Protein AF-A0A9E3V4M7-F1 (afdb_monomer)

Radius of gyration: 18.05 Å; Cα contacts (8 Å, |Δi|>4): 66; chains: 1; bounding box: 43×24×49 Å

Structure (mmCIF, N/CA/C/O backbone):
data_AF-A0A9E3V4M7-F1
#
_entry.id   AF-A0A9E3V4M7-F1
#
loop_
_atom_site.group_PDB
_atom_site.id
_atom_site.type_symbol
_atom_site.label_atom_id
_atom_site.label_alt_id
_atom_site.label_comp_id
_atom_site.label_asym_id
_atom_site.label_entity_id
_atom_site.label_seq_id
_atom_site.pdbx_PDB_ins_code
_atom_site.Cartn_x
_atom_site.Cartn_y
_atom_site.Cartn_z
_atom_site.occupancy
_atom_site.B_iso_or_equiv
_atom_site.auth_seq_id
_atom_site.auth_comp_id
_atom_site.auth_asym_id
_atom_site.auth_atom_id
_atom_site.pdbx_PDB_model_num
ATOM 1 N N . MET A 1 1 ? 21.689 5.015 -32.606 1.00 58.09 1 MET A N 1
ATOM 2 C CA . MET A 1 1 ? 21.468 4.475 -31.244 1.00 58.09 1 MET A CA 1
ATOM 3 C C . MET A 1 1 ? 20.623 3.215 -31.368 1.00 58.09 1 MET A C 1
ATOM 5 O O . MET A 1 1 ? 19.571 3.295 -31.985 1.00 58.09 1 MET A O 1
ATOM 9 N N . ARG A 1 2 ? 21.084 2.053 -30.882 1.00 55.09 2 ARG A N 1
ATOM 10 C CA . ARG A 1 2 ? 20.230 0.852 -30.811 1.00 55.09 2 ARG A CA 1
ATOM 11 C C . ARG A 1 2 ? 19.231 1.041 -29.664 1.00 55.09 2 ARG A C 1
ATOM 13 O O . ARG A 1 2 ? 19.672 1.486 -28.603 1.00 55.09 2 ARG A O 1
ATOM 20 N N . PRO A 1 3 ? 17.936 0.743 -29.851 1.00 61.34 3 PRO A N 1
ATOM 21 C CA . PRO A 1 3 ? 16.990 0.803 -28.750 1.00 61.34 3 PRO A CA 1
ATOM 22 C C . PRO A 1 3 ? 17.436 -0.172 -27.647 1.00 61.34 3 PRO A C 1
ATOM 24 O O . PRO A 1 3 ? 17.966 -1.246 -27.959 1.00 61.34 3 PRO A O 1
ATOM 27 N N . PRO A 1 4 ? 17.289 0.199 -26.365 1.00 68.00 4 PRO A N 1
ATOM 28 C CA . PRO A 1 4 ? 17.525 -0.732 -25.272 1.00 68.00 4 PRO A CA 1
ATOM 29 C C . PRO A 1 4 ? 16.623 -1.960 -25.431 1.00 68.00 4 PRO A C 1
ATOM 31 O O . PRO A 1 4 ? 15.502 -1.852 -25.922 1.00 68.00 4 PRO A O 1
ATOM 34 N N . SER A 1 5 ? 17.106 -3.128 -25.008 1.00 80.69 5 SER A N 1
ATOM 35 C CA . SER A 1 5 ? 16.289 -4.342 -25.002 1.00 80.69 5 SER A CA 1
ATOM 36 C C . SER A 1 5 ? 15.063 -4.163 -24.099 1.00 80.69 5 SER A C 1
ATOM 38 O O . SER A 1 5 ? 15.150 -3.511 -23.057 1.00 80.69 5 SER A O 1
ATOM 40 N N . ASP A 1 6 ? 13.932 -4.781 -24.450 1.00 81.12 6 ASP A N 1
ATOM 41 C CA . ASP A 1 6 ? 12.657 -4.640 -23.721 1.00 81.12 6 ASP A CA 1
ATOM 42 C C . ASP A 1 6 ? 12.787 -4.897 -22.212 1.00 81.12 6 ASP A C 1
ATOM 44 O O . ASP A 1 6 ? 12.135 -4.256 -21.389 1.00 81.12 6 ASP A O 1
ATOM 48 N N . ARG A 1 7 ? 13.685 -5.813 -21.829 1.00 85.00 7 ARG A N 1
ATOM 49 C CA . ARG A 1 7 ? 13.985 -6.121 -20.423 1.00 85.00 7 ARG A CA 1
ATOM 50 C C . ARG A 1 7 ? 14.663 -4.956 -19.706 1.00 85.00 7 ARG A C 1
ATOM 52 O O . ARG A 1 7 ? 14.332 -4.682 -18.557 1.00 85.00 7 ARG A O 1
ATOM 59 N N . PHE A 1 8 ? 15.596 -4.280 -20.374 1.00 88.06 8 PHE A N 1
ATOM 60 C CA . PHE A 1 8 ? 16.260 -3.101 -19.827 1.00 88.06 8 PHE A CA 1
ATOM 61 C C . PHE A 1 8 ? 15.279 -1.936 -19.693 1.00 88.06 8 PHE A C 1
ATOM 63 O O . PHE A 1 8 ? 15.249 -1.283 -18.653 1.00 88.06 8 PHE A O 1
ATOM 70 N N . ALA A 1 9 ? 14.428 -1.719 -20.701 1.00 85.94 9 ALA A N 1
ATOM 71 C CA . ALA A 1 9 ? 13.386 -0.698 -20.645 1.00 85.94 9 ALA A CA 1
ATOM 72 C C . ALA A 1 9 ? 12.411 -0.944 -19.479 1.00 85.94 9 ALA A C 1
ATOM 74 O O . ALA A 1 9 ? 12.156 -0.036 -18.691 1.00 85.94 9 ALA A O 1
ATOM 75 N N . LEU A 1 10 ? 11.934 -2.182 -19.297 1.00 86.50 10 LEU A N 1
ATOM 76 C CA . LEU A 1 10 ? 11.067 -2.540 -18.170 1.00 86.50 10 LEU A CA 1
ATOM 77 C C . LEU A 1 10 ? 11.760 -2.343 -16.815 1.00 86.50 10 LEU A C 1
ATOM 79 O O . LEU A 1 10 ? 11.162 -1.786 -15.896 1.00 86.50 10 LEU A O 1
ATOM 83 N N . ALA A 1 11 ? 13.018 -2.772 -16.685 1.00 88.75 11 ALA A N 1
ATOM 84 C CA . ALA A 1 11 ? 13.789 -2.580 -15.459 1.00 88.75 11 ALA A CA 1
ATOM 85 C C . ALA A 1 11 ? 13.967 -1.089 -15.128 1.00 88.75 11 ALA A C 1
ATOM 87 O O . ALA A 1 11 ? 13.795 -0.698 -13.975 1.00 88.75 11 ALA A O 1
ATOM 88 N N . ALA A 1 12 ? 14.233 -0.250 -16.134 1.00 90.44 12 ALA A N 1
ATOM 89 C CA . ALA A 1 12 ? 14.326 1.197 -15.966 1.00 90.44 12 ALA A CA 1
ATOM 90 C C . ALA A 1 12 ? 12.990 1.811 -15.517 1.00 90.44 12 ALA A C 1
ATOM 92 O O . ALA A 1 12 ? 12.975 2.633 -14.604 1.00 90.44 12 ALA A O 1
ATOM 93 N N . VAL A 1 13 ? 11.863 1.376 -16.092 1.00 89.75 13 VAL A N 1
ATOM 94 C CA . VAL A 1 13 ? 10.522 1.832 -15.683 1.00 89.75 13 VAL A CA 1
ATOM 95 C C . VAL A 1 13 ? 10.202 1.409 -14.248 1.00 89.75 13 VAL A C 1
ATOM 97 O O . VAL A 1 13 ? 9.688 2.215 -13.476 1.00 89.75 13 VAL A O 1
ATOM 100 N N . LEU A 1 14 ? 10.534 0.177 -13.854 1.00 89.56 14 LEU A N 1
ATOM 101 C CA . LEU A 1 14 ? 10.349 -0.296 -12.479 1.00 89.56 14 LEU A CA 1
ATOM 102 C C . LEU A 1 14 ? 11.219 0.486 -11.490 1.00 89.56 14 LEU A C 1
ATOM 104 O O . LEU A 1 14 ? 10.720 0.927 -10.456 1.00 89.56 14 LEU A O 1
ATOM 108 N N . ALA A 1 15 ? 12.494 0.704 -11.819 1.00 91.12 15 ALA A N 1
ATOM 109 C CA . ALA A 1 15 ? 13.405 1.497 -10.999 1.00 91.12 15 ALA A CA 1
ATOM 110 C C . ALA A 1 15 ? 12.907 2.941 -10.844 1.00 91.12 15 ALA A C 1
ATOM 112 O O . ALA A 1 15 ? 12.874 3.466 -9.732 1.00 91.12 15 ALA A O 1
ATOM 113 N N . LEU A 1 16 ? 12.440 3.557 -11.934 1.00 92.12 16 LEU A N 1
ATOM 114 C CA . LEU A 1 16 ? 11.844 4.889 -11.909 1.00 92.12 16 LEU 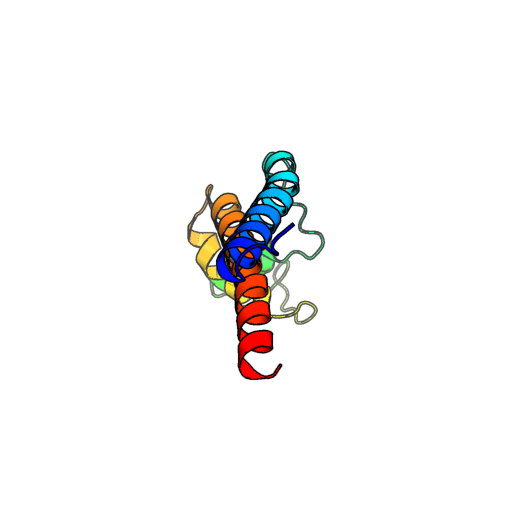A CA 1
ATOM 115 C C . LEU A 1 16 ? 10.566 4.923 -11.060 1.00 92.12 16 LEU A C 1
ATOM 117 O O . LEU A 1 16 ? 10.390 5.840 -10.264 1.00 92.12 16 LEU A O 1
ATOM 121 N N . ALA A 1 17 ? 9.695 3.917 -11.173 1.00 89.38 17 ALA A N 1
ATOM 122 C CA . ALA A 1 17 ? 8.469 3.823 -10.381 1.00 89.38 17 ALA A CA 1
ATOM 123 C C . ALA A 1 17 ? 8.748 3.664 -8.876 1.00 89.38 17 ALA A C 1
ATOM 125 O O . ALA A 1 17 ? 8.015 4.225 -8.059 1.00 89.38 17 ALA A O 1
ATOM 126 N N . ILE A 1 18 ? 9.801 2.925 -8.505 1.00 90.25 18 ILE A N 1
ATOM 127 C CA . ILE A 1 18 ? 10.290 2.832 -7.121 1.00 90.25 18 ILE A CA 1
ATOM 128 C C . ILE A 1 18 ? 10.811 4.194 -6.667 1.00 90.25 18 ILE A C 1
ATOM 130 O O . ILE A 1 18 ? 10.367 4.701 -5.639 1.00 90.25 18 ILE A O 1
ATOM 134 N N . ALA A 1 19 ? 11.717 4.802 -7.436 1.00 91.75 19 ALA A N 1
ATOM 135 C CA . ALA A 1 19 ? 12.341 6.074 -7.089 1.00 91.75 19 ALA A CA 1
ATOM 136 C C . ALA A 1 19 ? 11.302 7.189 -6.911 1.00 91.75 19 ALA A C 1
ATOM 138 O O . ALA A 1 19 ? 11.325 7.891 -5.903 1.00 91.75 19 ALA A O 1
ATOM 139 N N . ALA A 1 20 ? 10.341 7.300 -7.832 1.00 89.44 20 ALA A N 1
ATOM 140 C CA . ALA A 1 20 ? 9.253 8.270 -7.757 1.00 89.44 20 ALA A CA 1
ATOM 141 C C . ALA A 1 20 ? 8.390 8.074 -6.501 1.00 89.44 20 ALA A C 1
ATOM 143 O O . ALA A 1 20 ? 8.039 9.046 -5.834 1.00 89.44 20 ALA A O 1
ATOM 144 N N . ARG A 1 21 ? 8.081 6.823 -6.131 1.00 89.25 21 ARG A N 1
ATOM 145 C CA . ARG A 1 21 ? 7.332 6.528 -4.901 1.00 89.25 21 ARG A CA 1
ATOM 146 C C . ARG A 1 21 ? 8.128 6.878 -3.652 1.00 89.25 21 ARG A C 1
ATOM 148 O O . ARG A 1 21 ? 7.610 7.574 -2.784 1.00 89.25 21 ARG A O 1
ATOM 155 N N . LEU A 1 22 ? 9.388 6.457 -3.575 1.00 88.38 22 LEU A N 1
ATOM 156 C CA . LEU A 1 22 ? 10.253 6.761 -2.435 1.00 88.38 22 LEU A CA 1
ATOM 157 C C . LEU A 1 22 ? 10.463 8.270 -2.263 1.00 88.38 22 LEU A C 1
ATOM 159 O O . LEU A 1 22 ? 10.429 8.751 -1.133 1.00 88.38 22 LEU A O 1
ATOM 163 N N . ALA A 1 23 ? 10.593 9.023 -3.359 1.00 89.50 23 ALA A N 1
ATOM 164 C CA . ALA A 1 23 ? 10.728 10.478 -3.327 1.00 89.50 23 ALA A CA 1
ATOM 165 C C . ALA A 1 23 ? 9.531 11.179 -2.658 1.00 89.50 23 ALA A C 1
ATOM 167 O O . ALA A 1 23 ? 9.712 12.210 -2.017 1.00 89.50 23 ALA A O 1
ATOM 168 N N . VAL A 1 24 ? 8.325 10.610 -2.759 1.00 86.81 24 VAL A N 1
ATOM 169 C CA . VAL A 1 24 ? 7.121 11.118 -2.079 1.00 86.81 24 VAL A CA 1
ATOM 170 C C . VAL A 1 24 ? 6.999 10.560 -0.658 1.00 86.81 24 VAL A C 1
ATOM 172 O O . VAL A 1 24 ? 6.653 11.285 0.274 1.00 86.81 24 VAL A O 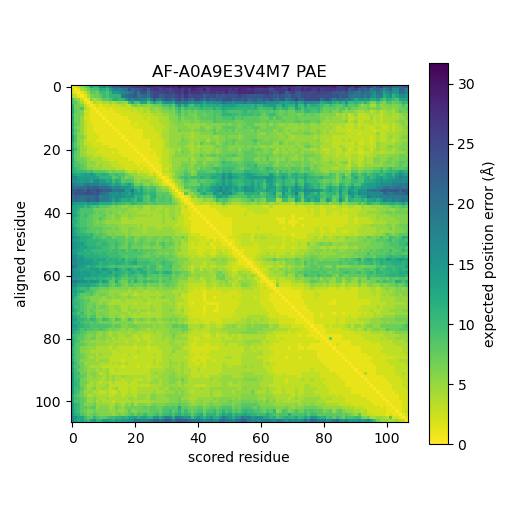1
ATOM 175 N N . MET A 1 25 ? 7.288 9.271 -0.473 1.00 84.75 25 MET A N 1
ATOM 176 C CA . MET A 1 25 ? 7.051 8.559 0.787 1.00 84.75 25 MET A CA 1
ATOM 177 C C . MET A 1 25 ? 8.064 8.923 1.875 1.00 84.75 25 MET A C 1
ATOM 179 O O . MET A 1 25 ? 7.674 9.063 3.030 1.00 84.75 25 MET A O 1
ATOM 183 N N . VAL A 1 26 ? 9.345 9.105 1.535 1.00 85.56 26 VAL A N 1
ATOM 184 C CA . VAL A 1 26 ? 10.405 9.401 2.517 1.00 85.56 26 VAL A CA 1
ATOM 185 C C . VAL A 1 26 ? 10.163 10.737 3.236 1.00 85.56 26 VAL A C 1
ATOM 187 O O . VAL A 1 26 ? 10.161 10.737 4.467 1.00 85.56 26 VAL A O 1
ATOM 190 N N . PRO A 1 27 ? 9.864 11.857 2.545 1.00 85.00 27 PRO A N 1
ATOM 191 C CA . PRO A 1 27 ? 9.508 13.108 3.220 1.00 85.00 27 PRO A CA 1
ATOM 192 C C . PRO A 1 27 ? 8.209 13.024 4.037 1.00 85.00 27 PRO A C 1
ATOM 194 O O . PRO A 1 27 ? 8.029 13.776 4.995 1.00 85.00 27 PRO A O 1
ATOM 197 N N . ALA A 1 28 ? 7.289 12.132 3.658 1.00 79.56 28 ALA A N 1
ATOM 198 C CA . ALA A 1 28 ? 6.009 11.947 4.335 1.00 79.56 28 ALA A CA 1
ATOM 199 C C . ALA A 1 28 ? 6.089 11.019 5.562 1.00 79.56 28 ALA A C 1
ATOM 201 O O . ALA A 1 28 ? 5.229 11.108 6.433 1.00 79.56 28 ALA A O 1
ATOM 202 N N . ALA A 1 29 ? 7.118 10.171 5.671 1.00 73.81 29 ALA A N 1
ATOM 203 C CA . ALA A 1 29 ? 7.225 9.130 6.698 1.00 73.81 29 ALA A CA 1
ATOM 204 C C . ALA A 1 29 ? 7.280 9.658 8.146 1.00 73.81 29 ALA A C 1
ATOM 206 O O . ALA A 1 29 ? 6.924 8.934 9.072 1.00 73.81 29 ALA A O 1
ATOM 207 N N . GLY A 1 30 ? 7.715 10.907 8.348 1.00 67.81 30 GLY A N 1
ATOM 208 C CA . GLY A 1 30 ? 7.754 11.561 9.663 1.00 67.81 30 GLY A CA 1
ATOM 209 C C . GLY A 1 30 ? 6.517 12.399 9.999 1.00 67.81 30 GLY A C 1
ATOM 210 O O . GLY A 1 30 ? 6.438 12.957 11.091 1.00 67.81 30 GLY A O 1
ATOM 211 N N . ARG A 1 31 ? 5.564 12.533 9.071 1.00 74.50 31 ARG A N 1
ATOM 212 C CA . ARG A 1 31 ? 4.323 13.279 9.304 1.00 74.50 31 ARG A CA 1
ATOM 213 C C . ARG A 1 31 ? 3.264 12.332 9.871 1.00 74.50 31 ARG A C 1
ATOM 215 O O . ARG A 1 31 ? 3.267 11.152 9.515 1.00 74.50 31 ARG A O 1
ATOM 222 N N . PRO A 1 32 ? 2.338 12.820 10.719 1.00 67.31 32 PRO A N 1
ATOM 223 C CA . PRO A 1 32 ? 1.139 12.060 11.037 1.00 67.31 32 PRO A CA 1
ATOM 224 C C . PRO A 1 32 ? 0.512 11.598 9.725 1.00 67.31 32 PRO A C 1
ATOM 226 O O . PRO A 1 32 ? 0.406 12.398 8.792 1.00 67.31 32 PRO A O 1
ATOM 229 N N . LEU A 1 33 ? 0.143 10.318 9.643 1.00 66.62 33 LEU A N 1
ATOM 230 C CA . LEU A 1 33 ? -0.624 9.810 8.513 1.00 66.62 33 LEU A CA 1
ATOM 231 C C . LEU A 1 33 ? -1.927 10.605 8.487 1.00 66.62 33 LEU A C 1
ATOM 233 O O . LEU A 1 33 ? -2.842 10.336 9.262 1.00 66.62 33 LEU A O 1
ATOM 237 N N . GLY A 1 34 ? -1.965 11.640 7.651 1.00 64.00 34 GLY A N 1
ATOM 238 C CA . GLY A 1 34 ? -3.194 12.332 7.337 1.00 64.00 34 GLY A CA 1
ATOM 239 C C . GLY A 1 34 ? -4.089 11.290 6.700 1.00 64.00 34 GLY A C 1
ATOM 240 O O . GLY A 1 34 ? -3.814 10.839 5.591 1.00 64.00 34 GLY A O 1
ATOM 241 N N . ASP A 1 35 ? -5.121 10.883 7.424 1.00 66.75 35 ASP A N 1
ATOM 242 C CA . ASP A 1 35 ? -6.150 9.977 6.942 1.00 66.75 35 ASP A CA 1
ATOM 243 C C . ASP A 1 35 ? -7.473 10.746 6.913 1.00 66.75 35 ASP A C 1
ATOM 245 O O . ASP A 1 35 ? -8.305 10.568 7.803 1.00 66.75 35 ASP A O 1
ATOM 249 N N . PRO A 1 36 ? -7.667 11.658 5.933 1.00 65.31 36 PRO A N 1
ATOM 250 C CA . PRO A 1 36 ? -8.891 12.456 5.839 1.00 65.31 36 PRO A CA 1
ATOM 251 C C . PRO A 1 36 ? -10.149 11.589 5.745 1.00 65.31 36 PRO A C 1
ATOM 253 O O . PRO A 1 36 ? -11.241 12.032 6.089 1.00 65.31 36 PRO A O 1
ATOM 256 N N . ASP A 1 37 ? -9.988 10.353 5.271 1.00 72.19 37 ASP A N 1
ATOM 257 C CA . ASP A 1 37 ? -11.067 9.410 5.034 1.00 72.19 37 ASP A CA 1
ATOM 258 C C . ASP A 1 37 ? -11.304 8.418 6.177 1.00 72.19 37 ASP A C 1
ATOM 260 O O . ASP A 1 37 ? -12.248 7.628 6.089 1.00 72.19 37 ASP A O 1
ATOM 264 N N . ASN A 1 38 ? -10.516 8.487 7.255 1.00 82.25 38 ASN A N 1
ATOM 265 C CA . ASN A 1 38 ? -10.609 7.629 8.438 1.00 82.25 38 ASN A CA 1
ATOM 266 C C . ASN A 1 38 ? -10.550 6.116 8.135 1.00 82.25 38 ASN A C 1
ATOM 268 O O . ASN A 1 38 ? -11.190 5.303 8.811 1.00 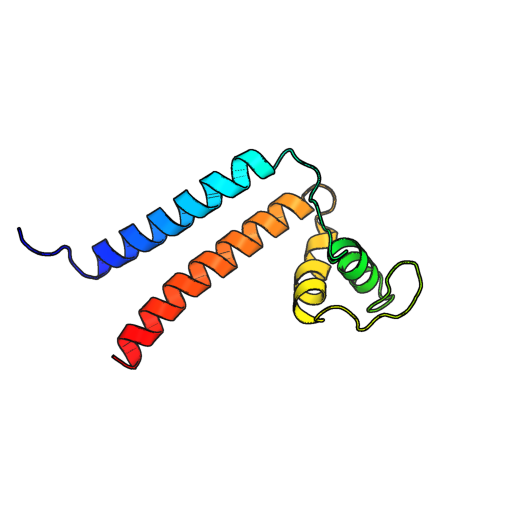82.25 38 ASN A O 1
ATOM 272 N N . TYR A 1 39 ? -9.753 5.706 7.149 1.00 88.00 39 TYR A N 1
ATOM 273 C CA . TYR A 1 39 ? -9.516 4.297 6.836 1.00 88.00 39 TYR A CA 1
ATOM 274 C C . TYR A 1 39 ? -8.803 3.520 7.955 1.00 88.00 39 TYR A C 1
ATOM 276 O O . TYR A 1 39 ? -9.097 2.341 8.149 1.00 88.00 39 TYR A O 1
ATOM 284 N N . LEU A 1 40 ? -7.901 4.146 8.711 1.00 89.19 40 LEU A N 1
ATOM 285 C CA . LEU A 1 40 ? -7.185 3.547 9.841 1.00 89.19 40 LEU A CA 1
ATOM 286 C C . LEU A 1 40 ? -8.114 3.235 11.025 1.00 89.19 40 LEU A C 1
ATOM 288 O O . LEU A 1 40 ? -8.063 2.105 11.517 1.00 89.19 40 LEU A O 1
ATOM 292 N N . PRO A 1 41 ? -8.983 4.161 11.481 1.00 89.88 41 PRO A N 1
ATOM 293 C CA . PRO A 1 41 ? -10.037 3.845 12.443 1.00 89.88 41 PRO A CA 1
ATOM 294 C C . PRO A 1 41 ? -10.937 2.682 12.005 1.00 89.88 41 PRO A C 1
ATOM 296 O O . PRO A 1 41 ? -11.186 1.780 12.806 1.00 89.88 41 PRO A O 1
ATOM 299 N N . LEU A 1 42 ? -11.372 2.657 10.737 1.00 91.50 42 LEU A N 1
ATOM 300 C CA . LEU A 1 42 ? -12.170 1.552 10.188 1.00 91.50 42 LEU A CA 1
ATOM 301 C C . LEU A 1 42 ? -11.400 0.225 10.212 1.00 91.50 42 LEU A C 1
ATOM 303 O O . LEU A 1 42 ? -11.933 -0.794 10.645 1.00 91.50 42 LEU A O 1
ATOM 307 N N . ALA A 1 43 ? -10.143 0.231 9.768 1.00 92.31 43 ALA A N 1
ATOM 308 C CA . ALA A 1 43 ? -9.282 -0.947 9.767 1.00 92.31 43 ALA A CA 1
ATOM 309 C C . ALA A 1 43 ? -9.046 -1.482 11.185 1.00 92.31 43 ALA A C 1
ATOM 311 O O . ALA A 1 43 ? -9.053 -2.693 11.399 1.00 92.31 43 ALA A O 1
ATOM 312 N N . ARG A 1 44 ? -8.888 -0.589 12.170 1.00 92.25 44 ARG A N 1
ATOM 313 C CA . ARG A 1 44 ? -8.771 -0.959 13.584 1.00 92.25 44 ARG A CA 1
ATOM 314 C C . ARG A 1 44 ? -10.064 -1.579 14.114 1.00 92.25 44 ARG A C 1
ATOM 316 O O . ARG A 1 44 ? -10.002 -2.630 14.738 1.00 92.25 44 ARG A O 1
ATOM 323 N N . ALA A 1 45 ? -11.223 -0.992 13.819 1.00 92.62 45 ALA A N 1
ATOM 324 C CA . ALA A 1 45 ? -12.511 -1.570 14.202 1.00 92.62 45 ALA A CA 1
ATOM 325 C C . ALA A 1 45 ? -12.735 -2.967 13.595 1.00 92.62 45 ALA A C 1
ATOM 327 O O . ALA A 1 45 ? -13.216 -3.868 14.282 1.00 92.62 45 ALA A O 1
ATOM 328 N N . LEU A 1 46 ? -12.338 -3.167 12.335 1.00 93.56 46 LEU A N 1
ATOM 329 C CA . LEU A 1 46 ? -12.363 -4.476 11.680 1.00 93.56 46 LEU A CA 1
ATOM 330 C C . LEU A 1 46 ? -11.427 -5.476 12.363 1.00 93.56 46 LEU A C 1
ATOM 332 O O . LEU A 1 46 ? -11.847 -6.595 12.642 1.00 93.56 46 LEU A O 1
ATOM 336 N N . ALA A 1 47 ? -10.189 -5.073 12.664 1.00 93.62 47 ALA A N 1
ATOM 337 C CA . ALA A 1 47 ? -9.216 -5.915 13.360 1.00 93.62 47 ALA A CA 1
ATOM 338 C C . ALA A 1 47 ? -9.684 -6.316 14.773 1.00 93.62 47 ALA A C 1
ATOM 340 O O . ALA A 1 47 ? -9.377 -7.408 15.238 1.00 93.62 47 ALA A O 1
ATOM 341 N N . GLU A 1 48 ? -10.467 -5.460 15.433 1.00 93.69 48 GLU A N 1
ATOM 342 C CA . GLU A 1 48 ? -11.096 -5.713 16.737 1.00 93.69 48 GLU A CA 1
ATOM 343 C C . GLU A 1 48 ? -12.405 -6.526 16.645 1.00 93.69 48 GLU A C 1
ATOM 345 O O . GLU A 1 48 ? -13.046 -6.777 1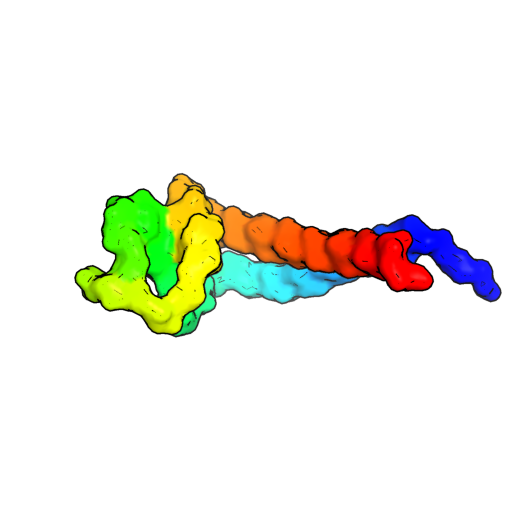7.662 1.00 93.69 48 GLU A O 1
ATOM 350 N N . GLY A 1 49 ? -12.842 -6.920 15.444 1.00 92.31 49 GLY A N 1
ATOM 351 C CA . GLY A 1 49 ? -14.076 -7.687 15.240 1.00 92.31 49 GLY A CA 1
ATOM 352 C C . GLY A 1 49 ? -15.369 -6.868 15.348 1.00 92.31 49 GLY A C 1
ATOM 353 O O . GLY A 1 49 ? -16.456 -7.438 15.334 1.00 92.31 49 GLY A O 1
ATOM 354 N N . ARG A 1 50 ? -15.283 -5.532 15.413 1.00 91.44 50 ARG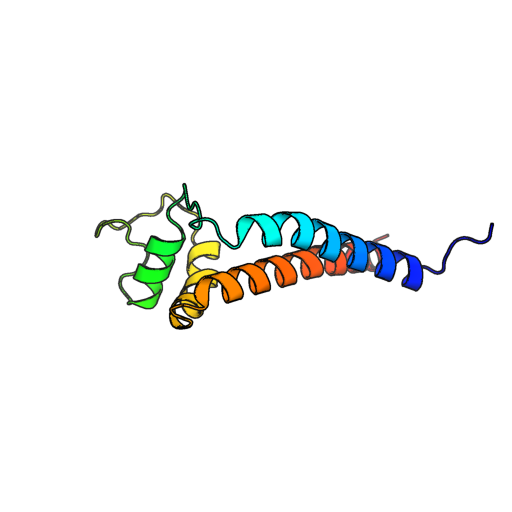 A N 1
ATOM 355 C CA . ARG A 1 50 ? -16.449 -4.628 15.486 1.00 91.44 50 ARG A CA 1
ATOM 356 C C . ARG A 1 50 ? -17.111 -4.373 14.129 1.00 91.44 50 ARG A C 1
ATOM 358 O O . ARG A 1 50 ? -18.185 -3.782 14.075 1.00 91.44 50 ARG A O 1
ATOM 365 N N . GLY A 1 51 ? -16.491 -4.815 13.035 1.00 90.50 51 GLY A N 1
ATOM 366 C CA . GLY A 1 51 ? -16.980 -4.588 11.674 1.00 90.50 51 GLY A CA 1
ATOM 367 C C . GLY A 1 51 ? -16.660 -3.183 11.148 1.00 90.50 51 GLY A C 1
ATOM 368 O O . GLY A 1 51 ? -15.784 -2.488 11.664 1.00 90.50 51 GLY A O 1
ATOM 369 N N . PHE A 1 52 ? -17.375 -2.755 10.103 1.00 90.38 52 PHE A N 1
ATOM 370 C CA . PHE A 1 52 ? -17.240 -1.414 9.521 1.00 90.38 52 PHE A CA 1
ATOM 371 C C . PHE A 1 52 ? -17.909 -0.360 10.410 1.00 90.38 52 PHE A C 1
ATOM 373 O O . PHE A 1 52 ? -19.008 0.117 10.127 1.00 90.38 52 PHE A O 1
ATOM 380 N N . THR A 1 53 ? -17.249 -0.010 11.513 1.00 90.38 53 THR A N 1
ATOM 381 C CA . THR A 1 53 ? -17.721 1.023 12.445 1.00 90.38 53 THR A CA 1
ATOM 382 C C . THR A 1 53 ? -16.749 2.191 12.506 1.00 90.38 53 THR A C 1
ATOM 384 O O . THR A 1 53 ? -15.542 1.986 12.632 1.00 90.38 53 THR A O 1
ATOM 387 N N . LEU A 1 54 ? -17.287 3.407 12.467 1.00 87.31 54 LEU A N 1
ATOM 388 C CA . LEU A 1 54 ? -16.564 4.653 12.709 1.00 87.31 54 LEU A CA 1
ATOM 389 C C . LEU A 1 54 ? -17.212 5.346 13.905 1.00 87.31 54 LEU A C 1
ATOM 391 O O . LEU A 1 54 ? -18.433 5.477 13.943 1.00 87.31 54 LEU A O 1
ATOM 395 N N . ASP A 1 55 ? -16.416 5.716 14.907 1.00 85.31 55 ASP A N 1
ATOM 396 C CA . ASP A 1 55 ? -16.898 6.351 16.145 1.00 85.31 55 ASP A CA 1
ATOM 397 C C . ASP A 1 55 ? -18.059 5.593 16.820 1.00 85.31 55 ASP A C 1
ATOM 399 O O . ASP A 1 55 ? -19.021 6.169 17.325 1.00 85.31 55 ASP A O 1
ATOM 403 N N . GLY A 1 56 ? -17.997 4.257 16.781 1.00 82.25 56 GLY A N 1
ATOM 404 C CA . GLY A 1 56 ? -19.014 3.374 17.362 1.00 82.25 56 GLY A CA 1
ATOM 405 C C . GLY A 1 56 ? -20.300 3.240 16.541 1.00 82.25 56 GLY A C 1
ATOM 406 O O . GLY A 1 56 ? -21.201 2.509 16.946 1.00 82.25 56 GLY A O 1
ATOM 407 N N . ARG A 1 57 ? -20.397 3.893 15.378 1.00 86.94 57 ARG A N 1
ATOM 408 C CA . ARG A 1 57 ? -21.549 3.796 14.476 1.00 86.94 57 ARG A CA 1
ATOM 409 C C . ARG A 1 57 ? -21.208 2.949 13.249 1.00 86.94 57 ARG A C 1
ATOM 411 O O . ARG A 1 57 ? -20.181 3.197 12.613 1.00 86.94 57 ARG A O 1
ATOM 418 N N . PRO A 1 58 ? -22.047 1.967 12.880 1.00 88.38 58 PRO A N 1
ATOM 419 C CA . PRO A 1 58 ? -21.913 1.265 11.609 1.00 88.38 58 PRO A CA 1
ATOM 420 C C . PRO A 1 58 ? -21.932 2.250 10.435 1.00 88.38 58 PRO A C 1
ATOM 422 O O . PRO A 1 58 ? -22.751 3.169 10.403 1.00 88.38 58 PRO A O 1
ATOM 425 N N . THR A 1 59 ? -21.028 2.068 9.474 1.00 87.12 59 THR A N 1
ATOM 426 C CA . THR A 1 59 ? -20.899 2.943 8.306 1.00 87.12 59 THR A CA 1
ATOM 427 C C . THR A 1 59 ? -20.639 2.148 7.031 1.00 87.12 59 THR A C 1
ATOM 429 O O . THR A 1 59 ? -19.883 1.180 7.027 1.00 87.12 59 THR A O 1
ATOM 432 N N . ALA A 1 60 ? -21.248 2.597 5.932 1.00 85.56 60 ALA A N 1
ATOM 433 C CA . ALA A 1 60 ? -20.997 2.116 4.572 1.00 85.56 60 ALA A CA 1
ATOM 434 C C . ALA A 1 60 ? -20.504 3.245 3.641 1.00 85.56 60 ALA A C 1
ATOM 436 O O . ALA A 1 60 ? -20.427 3.070 2.430 1.00 85.56 60 ALA A O 1
ATOM 437 N N . TYR A 1 61 ? -20.155 4.413 4.197 1.00 83.69 61 TYR A N 1
ATOM 438 C CA . TYR A 1 61 ? -19.737 5.596 3.430 1.00 83.69 61 TYR A CA 1
ATOM 439 C C . TYR A 1 61 ? -18.341 5.474 2.797 1.00 83.69 61 TYR A C 1
ATOM 441 O O . TYR A 1 61 ? -17.889 6.400 2.119 1.00 83.69 61 TYR A O 1
ATOM 449 N N . ARG A 1 62 ? -17.619 4.378 3.053 1.00 82.56 62 ARG A N 1
ATOM 450 C CA . ARG A 1 62 ? -16.263 4.143 2.553 1.00 82.56 62 ARG A CA 1
ATOM 451 C C . ARG A 1 62 ? -16.178 2.781 1.866 1.00 82.56 62 ARG A C 1
ATOM 453 O O . ARG A 1 62 ? -16.743 1.817 2.387 1.00 82.56 62 ARG A O 1
ATOM 460 N N . PRO A 1 63 ? -15.468 2.677 0.727 1.00 85.44 63 PRO A N 1
ATOM 461 C CA . PRO A 1 63 ? -15.262 1.400 0.059 1.00 85.44 63 PRO A CA 1
ATOM 462 C C . PRO A 1 63 ? -14.626 0.371 1.009 1.00 85.44 63 PRO A C 1
ATOM 464 O O . PRO A 1 63 ? -13.641 0.693 1.676 1.00 85.44 63 PRO A O 1
ATOM 467 N N . PRO A 1 64 ? -15.138 -0.871 1.060 1.00 88.88 64 PRO A N 1
ATOM 468 C CA . PRO A 1 64 ? -14.734 -1.843 2.075 1.00 88.88 64 PRO A CA 1
ATOM 469 C C . PRO A 1 64 ? -13.342 -2.438 1.835 1.00 88.88 64 PRO A C 1
ATOM 471 O O . PRO A 1 64 ? -12.689 -2.877 2.779 1.00 88.88 64 PRO A O 1
ATOM 474 N N . LEU A 1 65 ? -12.873 -2.449 0.583 1.00 91.62 65 LEU A N 1
ATOM 475 C CA . LEU A 1 65 ? -11.654 -3.157 0.191 1.00 91.62 65 LEU A CA 1
ATOM 476 C C . LEU A 1 65 ? -10.416 -2.648 0.938 1.00 91.62 65 LEU A C 1
ATOM 478 O O . LEU A 1 65 ? -9.647 -3.441 1.469 1.00 91.62 65 LEU A O 1
ATOM 482 N N . TYR A 1 66 ? -10.223 -1.332 0.990 1.00 90.75 66 TYR A N 1
ATOM 483 C CA . TYR A 1 66 ? -9.013 -0.763 1.574 1.00 90.75 66 TYR A CA 1
ATOM 484 C C . TYR A 1 66 ? -8.933 -0.960 3.103 1.00 90.75 66 TYR A C 1
ATOM 486 O O . TYR A 1 66 ? -7.911 -1.475 3.559 1.00 90.75 66 TYR A O 1
ATOM 494 N N . PRO A 1 67 ? -9.993 -0.701 3.903 1.00 91.81 67 PRO A N 1
ATOM 495 C CA . PRO A 1 67 ? -10.029 -1.105 5.311 1.00 91.81 67 PRO A CA 1
ATOM 496 C C . PRO A 1 67 ? -9.731 -2.588 5.552 1.00 91.81 67 PRO A C 1
ATOM 498 O O . PRO A 1 67 ? -9.014 -2.911 6.495 1.00 91.81 67 PRO A O 1
ATOM 501 N N . LEU A 1 68 ? -10.251 -3.489 4.707 1.00 93.62 68 LEU A N 1
ATOM 502 C CA . LEU A 1 68 ? -10.006 -4.931 4.831 1.00 93.62 68 LEU A CA 1
ATOM 503 C C . LEU A 1 68 ? -8.537 -5.287 4.591 1.00 93.62 68 LEU A C 1
ATOM 505 O O . LEU A 1 68 ? -7.986 -6.119 5.305 1.00 93.62 68 LEU A O 1
ATOM 509 N N . VAL A 1 69 ? -7.892 -4.639 3.620 1.00 94.62 69 VAL A N 1
ATOM 510 C CA . VAL A 1 69 ? -6.458 -4.817 3.351 1.00 94.62 69 VAL A CA 1
ATOM 511 C C . VAL A 1 69 ? -5.602 -4.240 4.487 1.00 94.62 69 VAL A C 1
ATOM 513 O O . VAL A 1 69 ? -4.562 -4.805 4.819 1.00 94.62 69 VAL A O 1
ATOM 516 N N . LEU A 1 70 ? -6.033 -3.138 5.108 1.00 93.62 70 LEU A N 1
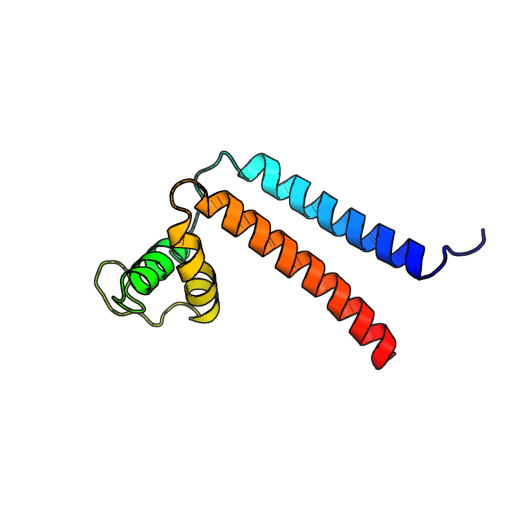ATOM 517 C CA . LEU A 1 70 ? -5.321 -2.510 6.223 1.00 93.62 70 LEU A CA 1
ATOM 518 C C . LEU A 1 70 ? -5.493 -3.242 7.559 1.00 93.62 70 LEU A C 1
ATOM 520 O O . LEU A 1 70 ? -4.567 -3.225 8.367 1.00 93.62 70 LEU A O 1
ATOM 524 N N . ALA A 1 71 ? -6.640 -3.880 7.805 1.00 94.25 71 ALA A N 1
ATOM 525 C CA . ALA A 1 71 ? -6.956 -4.565 9.061 1.00 94.25 71 ALA A CA 1
ATOM 526 C C . ALA A 1 71 ? -5.840 -5.507 9.572 1.00 94.25 71 ALA A C 1
ATOM 528 O O . ALA A 1 71 ? -5.436 -5.353 10.726 1.00 94.25 71 ALA A O 1
ATOM 529 N N . PRO A 1 72 ? -5.252 -6.414 8.762 1.00 94.19 72 PRO A N 1
ATOM 530 C CA . PRO A 1 72 ? -4.150 -7.258 9.233 1.00 94.19 72 PRO A CA 1
ATOM 531 C C . PRO A 1 72 ? -2.879 -6.465 9.582 1.00 94.19 72 PRO A C 1
ATOM 533 O O . PRO A 1 72 ? -2.122 -6.875 10.460 1.00 94.19 72 PRO A O 1
ATOM 536 N N . LEU A 1 73 ? -2.645 -5.308 8.951 1.00 94.31 73 LEU A N 1
ATOM 537 C CA . LEU A 1 73 ? -1.480 -4.460 9.231 1.00 94.31 73 LEU A CA 1
ATOM 538 C C . LEU A 1 73 ? -1.582 -3.747 10.582 1.00 94.31 73 LEU A C 1
ATOM 540 O O . LEU A 1 73 ? -0.555 -3.359 11.138 1.00 94.31 73 LEU A O 1
ATOM 544 N N . ILE A 1 74 ? -2.788 -3.604 11.141 1.00 93.38 74 ILE A N 1
ATOM 545 C CA . ILE A 1 74 ? -2.991 -3.017 12.474 1.00 93.38 74 ILE A CA 1
ATOM 546 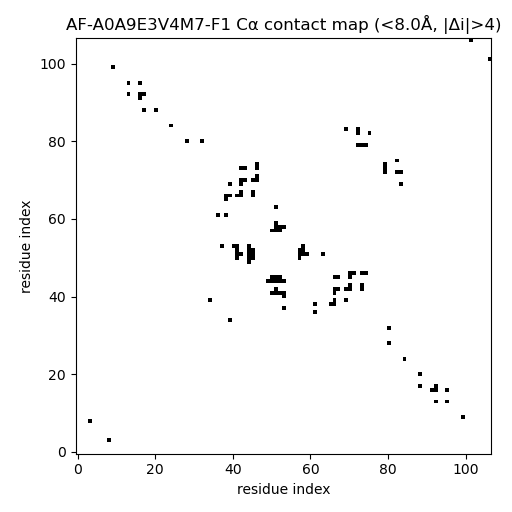C C . ILE A 1 74 ? -2.229 -3.807 13.548 1.00 93.38 74 ILE A C 1
ATOM 548 O O . ILE A 1 74 ? -1.695 -3.207 14.483 1.00 93.38 74 ILE A O 1
ATOM 552 N N . GLY A 1 75 ? -2.079 -5.126 13.373 1.00 90.94 75 GLY A N 1
ATOM 553 C CA . GLY A 1 75 ? -1.296 -5.985 14.267 1.00 90.94 75 GLY A CA 1
ATOM 554 C C . GLY A 1 75 ? 0.197 -5.634 14.348 1.00 90.94 75 GLY A C 1
ATOM 555 O O . GLY A 1 75 ? 0.865 -6.028 15.299 1.00 90.94 75 GLY A O 1
ATOM 556 N N . LEU A 1 76 ? 0.729 -4.844 13.406 1.00 90.81 76 LEU A N 1
ATOM 557 C CA . LEU A 1 76 ? 2.124 -4.381 13.417 1.00 90.81 76 LEU A CA 1
ATOM 558 C C . LEU A 1 76 ? 2.387 -3.265 14.446 1.00 90.81 76 LEU A C 1
ATOM 560 O O . LEU A 1 76 ? 3.540 -2.868 14.649 1.00 90.81 76 LEU A O 1
ATOM 564 N N . GLY A 1 77 ? 1.343 -2.730 15.090 1.00 89.38 77 GLY A N 1
ATOM 565 C CA . GLY A 1 77 ? 1.455 -1.721 16.142 1.00 89.38 77 GLY A CA 1
ATOM 566 C C . GLY A 1 77 ? 2.226 -0.486 15.673 1.00 89.38 77 GLY A C 1
ATOM 567 O O . GLY A 1 77 ? 1.845 0.165 14.701 1.00 89.38 77 GLY A O 1
ATOM 568 N N . ARG A 1 78 ? 3.354 -0.177 16.327 1.00 87.12 78 ARG A N 1
ATOM 569 C CA . ARG A 1 78 ? 4.210 0.970 15.962 1.00 87.12 78 ARG A CA 1
ATOM 570 C C . ARG A 1 78 ? 4.768 0.911 14.535 1.00 87.12 78 ARG A C 1
ATOM 572 O O . ARG A 1 78 ? 5.158 1.941 13.998 1.00 87.12 78 ARG A O 1
ATOM 579 N N . TYR A 1 79 ? 4.810 -0.272 13.920 1.00 88.62 79 TYR A N 1
ATOM 580 C CA . TYR A 1 79 ? 5.322 -0.472 12.564 1.00 88.62 79 TYR A CA 1
ATOM 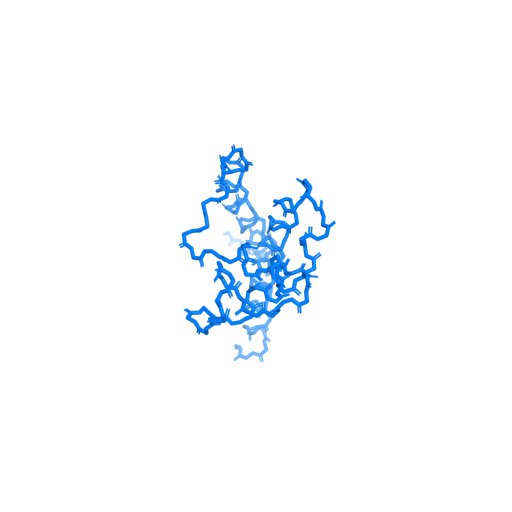581 C C . TYR A 1 79 ? 4.226 -0.450 11.490 1.00 88.62 79 TYR A C 1
ATOM 583 O O . TYR A 1 79 ? 4.526 -0.669 10.318 1.00 88.62 79 TYR A O 1
ATOM 591 N N . VAL A 1 80 ? 2.969 -0.148 11.847 1.00 89.19 80 VAL A N 1
ATOM 592 C CA . VAL A 1 80 ? 1.848 -0.079 10.891 1.00 89.19 80 VAL A CA 1
ATOM 593 C C . VAL A 1 80 ? 2.145 0.856 9.715 1.00 89.19 80 VAL A C 1
ATOM 595 O O . VAL A 1 80 ? 1.871 0.504 8.572 1.00 89.19 80 VAL A O 1
ATOM 598 N N . GLY A 1 81 ? 2.798 1.998 9.961 1.00 86.69 81 GLY A N 1
ATOM 599 C CA . GLY A 1 81 ? 3.193 2.935 8.906 1.00 86.69 81 GLY A CA 1
ATOM 600 C C . GLY A 1 81 ? 4.163 2.320 7.894 1.00 86.69 81 GLY A C 1
ATOM 601 O O . GLY A 1 81 ? 3.986 2.496 6.691 1.00 86.69 81 GLY A O 1
ATOM 602 N N . LEU A 1 82 ? 5.137 1.526 8.357 1.00 87.75 82 LEU A N 1
ATOM 603 C CA . LEU A 1 82 ? 6.053 0.796 7.474 1.00 87.75 82 LEU A CA 1
ATOM 604 C C . LEU A 1 82 ? 5.320 -0.285 6.675 1.00 87.75 82 LEU A C 1
ATOM 606 O O . LEU A 1 82 ? 5.586 -0.443 5.486 1.00 87.75 82 LEU A O 1
ATOM 610 N N . GLY A 1 83 ? 4.368 -0.985 7.299 1.00 91.19 83 GLY A N 1
ATOM 611 C CA . GLY A 1 83 ? 3.505 -1.947 6.612 1.00 91.19 83 GLY A CA 1
ATOM 612 C C . GLY A 1 83 ? 2.684 -1.297 5.497 1.00 91.19 83 GLY A C 1
ATOM 613 O O . GLY A 1 83 ? 2.620 -1.821 4.388 1.00 91.19 83 GLY A O 1
ATOM 614 N N . ILE A 1 84 ? 2.120 -0.115 5.754 1.00 90.56 84 ILE A N 1
ATOM 615 C CA . ILE A 1 84 ? 1.366 0.664 4.762 1.00 90.56 84 ILE A CA 1
ATOM 616 C C . ILE A 1 84 ? 2.279 1.147 3.633 1.00 90.56 84 ILE A C 1
ATOM 618 O O . ILE A 1 84 ? 1.897 1.050 2.466 1.00 90.56 84 ILE A O 1
ATOM 622 N N . LEU A 1 85 ? 3.489 1.628 3.945 1.00 89.31 85 LEU A N 1
ATOM 623 C CA . LEU A 1 85 ? 4.482 1.985 2.928 1.00 89.31 85 LEU A CA 1
ATOM 624 C C . LEU A 1 85 ? 4.815 0.779 2.036 1.00 89.31 85 LEU A C 1
ATOM 626 O O . LEU A 1 85 ? 4.767 0.880 0.811 1.00 89.31 85 LEU A O 1
ATOM 630 N N . ALA A 1 86 ? 5.125 -0.368 2.642 1.00 91.19 86 ALA A N 1
ATOM 631 C CA . ALA A 1 86 ? 5.447 -1.592 1.915 1.00 91.19 86 ALA A CA 1
ATOM 632 C C . ALA A 1 86 ? 4.282 -2.045 1.024 1.00 91.19 86 ALA A C 1
ATOM 634 O O . ALA A 1 86 ? 4.499 -2.385 -0.139 1.00 91.19 86 ALA A O 1
ATOM 635 N N . LEU A 1 87 ? 3.046 -1.966 1.526 1.00 93.12 87 LEU A N 1
ATOM 636 C CA . LEU A 1 87 ? 1.836 -2.249 0.757 1.00 93.12 87 LEU A CA 1
ATOM 637 C C . LEU A 1 87 ? 1.721 -1.339 -0.477 1.00 93.12 87 LEU A C 1
ATOM 639 O O . LEU A 1 87 ? 1.503 -1.834 -1.580 1.00 93.12 87 LEU A O 1
ATOM 643 N N . HIS A 1 88 ? 1.907 -0.024 -0.327 1.00 91.38 88 HIS A N 1
ATOM 644 C CA . HIS A 1 88 ? 1.820 0.923 -1.448 1.00 91.38 88 HIS A CA 1
ATOM 645 C C . HIS A 1 88 ? 2.920 0.712 -2.490 1.00 91.38 88 HIS A C 1
ATOM 647 O O . HIS A 1 88 ? 2.669 0.849 -3.692 1.00 91.38 88 HIS A O 1
ATOM 653 N N . LEU A 1 89 ? 4.132 0.363 -2.051 1.00 91.06 89 LEU A N 1
ATOM 654 C CA . LEU A 1 89 ? 5.211 -0.021 -2.957 1.00 91.06 89 LEU A CA 1
ATOM 655 C C . LEU A 1 89 ? 4.841 -1.293 -3.724 1.00 91.06 89 LEU A C 1
ATOM 657 O O . LEU A 1 89 ? 4.924 -1.299 -4.950 1.00 91.06 89 LEU A O 1
ATOM 661 N N . ALA A 1 90 ? 4.370 -2.332 -3.032 1.00 93.06 90 ALA A N 1
ATOM 662 C CA . ALA A 1 90 ? 3.988 -3.601 -3.645 1.00 93.06 90 ALA A CA 1
ATOM 663 C C . ALA A 1 90 ? 2.853 -3.438 -4.667 1.00 93.06 90 ALA A C 1
ATOM 665 O O . ALA A 1 90 ? 2.995 -3.877 -5.808 1.00 93.06 90 ALA A O 1
ATOM 666 N N . LEU A 1 91 ? 1.766 -2.749 -4.299 1.00 93.19 91 LEU A N 1
ATOM 667 C CA . LEU A 1 91 ? 0.658 -2.442 -5.212 1.00 93.19 91 LEU A CA 1
ATOM 668 C C . LEU A 1 91 ? 1.152 -1.655 -6.423 1.00 93.19 91 LEU A C 1
ATOM 670 O O . LEU A 1 91 ? 0.785 -1.940 -7.558 1.00 93.19 91 LEU A O 1
ATOM 674 N N . GLY A 1 92 ? 2.044 -0.701 -6.182 1.00 91.38 92 GLY A N 1
ATOM 675 C CA . GLY A 1 92 ? 2.610 0.131 -7.215 1.00 91.38 92 GLY A CA 1
ATOM 676 C C . GLY A 1 92 ? 3.463 -0.591 -8.246 1.00 91.38 92 GLY A C 1
ATOM 677 O O . GLY A 1 92 ? 3.318 -0.346 -9.445 1.00 91.38 92 GLY A O 1
ATOM 678 N N . LEU A 1 93 ? 4.351 -1.471 -7.785 1.00 91.00 93 LEU A N 1
ATOM 679 C CA . LEU A 1 93 ? 5.142 -2.338 -8.659 1.00 91.00 93 LEU A CA 1
ATOM 680 C C . LEU A 1 93 ? 4.241 -3.336 -9.377 1.00 91.00 93 LEU A C 1
ATOM 682 O O . LEU A 1 93 ? 4.417 -3.561 -10.573 1.00 91.00 93 LEU A O 1
ATOM 686 N N . GLY A 1 94 ? 3.258 -3.887 -8.662 1.00 93.12 94 GLY A N 1
ATOM 687 C CA . GLY A 1 94 ? 2.248 -4.781 -9.210 1.00 93.12 94 GLY A CA 1
ATOM 688 C C . GLY A 1 94 ? 1.525 -4.154 -10.397 1.00 93.12 94 GLY A C 1
ATOM 689 O O . GLY A 1 94 ? 1.458 -4.778 -11.450 1.00 93.12 94 GLY A O 1
ATOM 690 N N . THR A 1 95 ? 1.077 -2.899 -10.287 1.00 93.44 95 THR A N 1
ATOM 691 C CA . THR A 1 95 ? 0.454 -2.177 -11.406 1.00 93.44 95 THR A CA 1
ATOM 692 C C . THR A 1 95 ? 1.381 -2.099 -12.617 1.00 93.44 95 THR A C 1
ATOM 694 O O . THR A 1 95 ? 0.966 -2.447 -13.716 1.00 93.44 95 THR A O 1
ATOM 697 N N . VAL A 1 96 ? 2.644 -1.695 -12.439 1.00 90.81 96 VAL A N 1
ATOM 698 C CA . VAL A 1 96 ? 3.602 -1.586 -13.557 1.00 90.81 96 VAL A CA 1
ATOM 699 C C . VAL A 1 96 ? 3.837 -2.946 -14.219 1.00 90.81 96 VAL A C 1
ATOM 701 O O . VAL A 1 96 ? 3.804 -3.056 -15.445 1.00 90.81 96 VAL A O 1
ATOM 704 N N . ALA A 1 97 ? 4.039 -3.993 -13.416 1.00 89.06 97 ALA A N 1
ATOM 705 C CA . ALA A 1 97 ? 4.276 -5.345 -13.907 1.00 89.06 97 ALA A CA 1
ATOM 706 C C . ALA A 1 97 ? 3.057 -5.919 -14.645 1.00 89.06 97 ALA A C 1
ATOM 708 O O . ALA A 1 97 ? 3.209 -6.507 -15.716 1.00 89.06 97 ALA A O 1
ATOM 709 N N . LEU A 1 98 ? 1.850 -5.725 -14.105 1.00 92.94 98 LEU A N 1
ATOM 710 C CA . LEU A 1 98 ? 0.604 -6.178 -14.725 1.00 92.94 98 LEU A CA 1
ATOM 711 C C . LEU A 1 98 ? 0.318 -5.431 -16.029 1.00 92.94 98 LEU A C 1
ATOM 713 O O . LEU A 1 98 ? -0.083 -6.068 -16.998 1.00 92.94 98 LEU A O 1
ATOM 717 N N . THR A 1 99 ? 0.596 -4.127 -16.105 1.00 92.38 99 THR A N 1
ATOM 718 C CA . THR A 1 99 ? 0.488 -3.363 -17.357 1.00 92.38 99 THR A CA 1
ATOM 719 C C . THR A 1 99 ? 1.454 -3.894 -18.414 1.00 92.38 99 THR A C 1
ATOM 721 O O . THR A 1 99 ? 1.053 -4.129 -19.552 1.00 92.38 99 THR A O 1
ATOM 724 N N . ALA A 1 100 ? 2.711 -4.161 -18.045 1.00 88.44 100 ALA A N 1
ATOM 725 C CA . ALA A 1 100 ? 3.681 -4.754 -18.965 1.00 88.44 100 ALA A CA 1
ATOM 726 C C . ALA A 1 100 ? 3.252 -6.157 -19.430 1.00 88.44 100 ALA A C 1
ATOM 728 O O . ALA A 1 100 ? 3.414 -6.505 -20.599 1.00 88.44 100 ALA A O 1
ATOM 729 N N . LEU A 1 101 ? 2.675 -6.967 -18.537 1.00 90.31 101 LEU A N 1
ATOM 730 C CA . LEU A 1 101 ? 2.133 -8.278 -18.890 1.00 90.31 101 LEU A CA 1
ATOM 731 C C . LEU A 1 101 ? 0.926 -8.167 -19.831 1.00 90.31 101 LEU A C 1
ATOM 733 O O . LEU A 1 101 ? 0.847 -8.941 -20.781 1.00 90.31 101 LEU A O 1
ATOM 737 N N . ALA A 1 102 ? 0.015 -7.225 -19.585 1.00 92.62 102 ALA A N 1
ATOM 738 C CA . ALA A 1 102 ? -1.164 -6.999 -20.415 1.00 92.62 102 ALA A CA 1
ATOM 739 C C . ALA A 1 102 ? -0.770 -6.612 -21.844 1.00 92.62 102 ALA A C 1
ATOM 741 O O . ALA A 1 102 ? -1.251 -7.229 -22.791 1.00 92.62 102 ALA A O 1
ATOM 742 N N . VAL A 1 103 ? 0.188 -5.688 -21.997 1.00 90.69 103 VAL A N 1
ATOM 743 C CA . VAL A 1 103 ? 0.749 -5.323 -23.310 1.00 90.69 103 VAL A CA 1
ATOM 744 C C . VAL A 1 103 ? 1.331 -6.547 -24.011 1.00 90.69 103 VAL A C 1
ATOM 746 O O . VAL A 1 103 ? 1.042 -6.776 -25.171 1.00 90.69 103 VAL A O 1
ATOM 749 N N . ARG A 1 104 ? 2.091 -7.392 -23.307 1.00 86.06 104 ARG A N 1
ATOM 750 C CA . ARG A 1 104 ? 2.681 -8.603 -23.906 1.00 86.06 104 ARG A CA 1
ATOM 751 C C . ARG A 1 104 ? 1.669 -9.696 -24.257 1.00 86.06 104 ARG A C 1
ATOM 753 O O . ARG A 1 104 ? 2.023 -10.625 -24.975 1.00 86.06 104 ARG A O 1
ATOM 760 N N . ARG A 1 105 ? 0.479 -9.675 -23.655 1.00 90.00 105 ARG A N 1
ATOM 761 C CA . ARG A 1 105 ? -0.565 -10.690 -23.863 1.00 90.00 105 ARG A CA 1
ATOM 762 C C . ARG A 1 105 ? -1.555 -10.282 -24.944 1.00 90.00 105 ARG A C 1
ATOM 764 O O . ARG A 1 105 ? -2.084 -11.175 -25.598 1.00 90.00 105 ARG A O 1
ATOM 771 N N . TRP A 1 106 ? -1.839 -8.988 -25.074 1.00 85.62 106 TRP A N 1
ATOM 772 C CA . TRP A 1 106 ? -2.927 -8.468 -25.908 1.00 85.62 106 TRP A CA 1
ATOM 773 C C . TRP A 1 106 ? -2.497 -7.418 -26.941 1.00 85.62 106 TRP A C 1
ATOM 775 O O . TRP A 1 106 ? -3.335 -7.018 -27.744 1.00 85.62 106 TRP A O 1
ATOM 785 N N . GLY A 1 107 ? -1.247 -6.951 -26.906 1.00 70.25 107 GLY A N 1
ATOM 786 C CA . GLY A 1 107 ? -0.647 -6.098 -27.937 1.00 70.25 107 GLY A CA 1
ATOM 787 C C . GLY A 1 107 ? 0.149 -6.918 -28.936 1.00 70.25 107 GLY A C 1
ATOM 788 O O . GLY A 1 107 ? 0.119 -6.538 -30.124 1.00 70.25 107 GLY A O 1
#

pLDDT: mean 86.46, std 8.58, range [55.09, 94.62]

Sol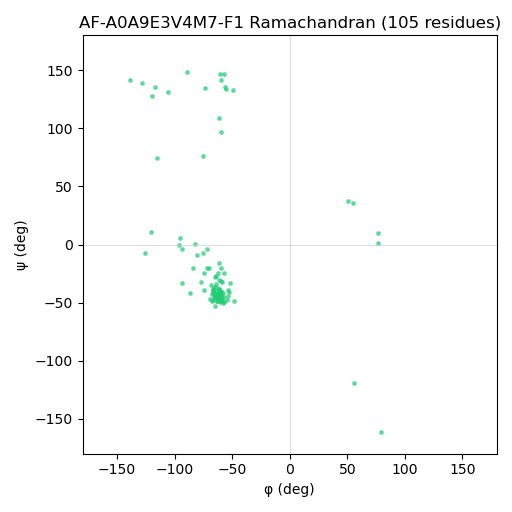vent-accessible surface area (backbone atoms only — not comparable to full-atom values): 6289 Å² total; per-residue (Å²): 133,81,78,74,54,71,66,57,51,51,50,51,52,52,52,48,54,50,51,58,47,48,67,56,46,60,79,46,69,84,47,80,82,82,54,96,81,46,47,66,59,28,9,47,27,40,60,71,70,67,38,58,24,54,97,88,37,81,56,78,93,60,77,65,64,63,28,60,66,42,17,72,39,55,78,51,55,95,45,26,66,58,48,52,51,52,48,54,51,51,54,51,52,46,52,56,53,50,51,55,50,48,46,75,73,78,107

Sequence (107 aa):
MRPPSDRFALAAVLALAIAARLAVMVPAAGRPLGDPDNYLPLARALAEGRGFTLDGRPTAYRPPLYPLVLAPLIGLGRYVGLGILALHLALGLGTVALTALAVRRWG

Foldseek 3Di:
DDDDDPVVVLVVVLVVLLVVLCVVLVVCLPPPPPPVPCLVVQLCCVLVVVHRDDPNHHDPPDDVVSSVVLNVLVVVPVCSSVVVSVVVSVVSSVVSVVVVVCVVVPD

Mean predicted aligned error: 6.42 Å

Secondary structure (DSSP, 8-state):
-PPPPHHHHHHHHHHHHHHHHHHHHHHHTTS----TT-HHHHHHHHHTT--SEETTEE--SS-SHHHHHHGGGGGGGGGHHHHHHHHHHHHHHHHHHHHHHHHHHH-